Protein AF-A0AAD7I3V5-F1 (afdb_monomer)

Structure (mmCIF, N/CA/C/O backbone):
data_AF-A0AAD7I3V5-F1
#
_entry.id   AF-A0AAD7I3V5-F1
#
loop_
_atom_site.group_PDB
_atom_site.id
_atom_site.type_symbol
_atom_site.label_atom_id
_atom_site.label_alt_id
_atom_site.label_comp_id
_atom_site.label_asym_id
_atom_site.label_entity_id
_atom_site.label_seq_id
_atom_site.pdbx_PDB_ins_code
_atom_site.Cartn_x
_atom_site.Cartn_y
_atom_site.Cartn_z
_atom_site.occupancy
_atom_site.B_iso_or_equiv
_atom_site.auth_seq_id
_atom_site.auth_comp_id
_atom_site.auth_asym_id
_atom_site.auth_atom_id
_atom_site.pdbx_PDB_model_num
ATOM 1 N N . TRP A 1 1 ? 6.683 10.299 -1.249 1.00 95.06 1 TRP A N 1
ATOM 2 C CA . TRP A 1 1 ? 6.665 9.308 -0.147 1.00 95.06 1 TRP A CA 1
ATOM 3 C C . TRP A 1 1 ? 6.353 9.981 1.177 1.00 95.06 1 TRP A C 1
ATOM 5 O O . TRP A 1 1 ? 5.390 9.575 1.799 1.00 95.06 1 TRP A O 1
ATOM 15 N N . GLU A 1 2 ? 7.130 10.982 1.599 1.00 96.94 2 GLU A N 1
ATOM 16 C CA . GLU A 1 2 ? 6.924 11.678 2.885 1.00 96.94 2 GLU A CA 1
ATOM 17 C C . GLU A 1 2 ? 5.511 12.258 3.008 1.00 96.94 2 GLU A C 1
ATOM 19 O O . GLU A 1 2 ? 4.785 11.869 3.910 1.00 96.94 2 GLU A O 1
ATOM 24 N N . GLU A 1 3 ? 5.062 13.019 2.008 1.00 97.62 3 GLU A N 1
ATOM 25 C CA . GLU A 1 3 ? 3.687 13.535 1.923 1.00 97.62 3 GLU A CA 1
ATOM 26 C C . GLU A 1 3 ? 2.608 12.451 2.096 1.00 97.62 3 GLU A C 1
ATOM 28 O O . GLU A 1 3 ? 1.669 12.616 2.863 1.00 97.62 3 GLU A O 1
ATOM 33 N N . MET A 1 4 ? 2.765 11.299 1.437 1.00 97.81 4 MET A N 1
ATOM 34 C CA . MET A 1 4 ? 1.843 10.164 1.574 1.00 97.81 4 MET A CA 1
ATOM 35 C C . MET A 1 4 ? 1.789 9.647 3.020 1.00 97.81 4 MET A C 1
ATOM 37 O O . MET A 1 4 ? 0.728 9.273 3.515 1.00 97.81 4 MET A O 1
ATOM 41 N N . VAL A 1 5 ? 2.940 9.591 3.695 1.00 97.56 5 VAL A N 1
ATOM 42 C CA . VAL A 1 5 ? 3.024 9.166 5.098 1.00 97.56 5 VAL A CA 1
ATOM 43 C C . VAL A 1 5 ? 2.378 10.207 6.011 1.00 97.56 5 VAL A C 1
ATOM 45 O O . VAL A 1 5 ? 1.656 9.814 6.926 1.00 97.56 5 VAL A O 1
ATOM 48 N N . ASP A 1 6 ? 2.577 11.496 5.741 1.00 97.62 6 ASP A N 1
ATOM 49 C CA . ASP A 1 6 ? 1.981 12.591 6.512 1.00 97.62 6 ASP A CA 1
ATOM 50 C C . ASP A 1 6 ? 0.453 12.619 6.369 1.00 97.62 6 ASP A C 1
ATOM 52 O O . ASP A 1 6 ? -0.258 12.716 7.370 1.00 97.62 6 ASP A O 1
ATOM 56 N N . LEU A 1 7 ? -0.071 12.453 5.149 1.00 96.81 7 LEU A N 1
ATOM 57 C CA . LEU A 1 7 ? -1.512 12.339 4.905 1.00 96.81 7 LEU A CA 1
ATOM 58 C C . LEU A 1 7 ? -2.112 11.142 5.646 1.00 96.81 7 LEU A C 1
ATOM 60 O O . LEU A 1 7 ? -3.103 11.291 6.360 1.00 96.81 7 LEU A O 1
ATOM 64 N N . TRP A 1 8 ? -1.483 9.966 5.548 1.00 95.88 8 TRP A N 1
ATOM 65 C CA . TRP A 1 8 ? -1.929 8.784 6.289 1.00 95.88 8 TRP A CA 1
ATOM 66 C C . TRP A 1 8 ? -1.886 9.000 7.809 1.00 95.88 8 TRP A C 1
ATOM 68 O O . TRP A 1 8 ? -2.811 8.604 8.519 1.00 95.88 8 TRP A O 1
ATOM 78 N N . TRP A 1 9 ? -0.835 9.641 8.323 1.00 95.12 9 TRP A N 1
ATOM 79 C CA . TRP A 1 9 ? -0.714 9.948 9.746 1.00 95.12 9 TRP A CA 1
ATOM 80 C C . TRP A 1 9 ? -1.834 10.879 10.219 1.00 95.12 9 TRP A C 1
ATOM 82 O O . TRP A 1 9 ? -2.467 10.621 11.245 1.00 95.12 9 TRP A O 1
ATOM 92 N N . ASN A 1 10 ? -2.108 11.945 9.467 1.00 94.56 10 ASN A N 1
ATOM 93 C CA . ASN A 1 10 ? -3.188 12.885 9.766 1.00 94.56 10 ASN A CA 1
ATOM 94 C C . ASN A 1 10 ? -4.552 12.182 9.751 1.00 94.56 10 ASN A C 1
ATOM 96 O O . ASN A 1 10 ? -5.342 12.351 10.679 1.00 94.56 10 ASN A O 1
ATOM 100 N N . LEU A 1 11 ? -4.780 11.318 8.760 1.00 91.38 11 LEU A N 1
ATOM 101 C CA . LEU A 1 11 ? -5.990 10.515 8.624 1.00 91.38 11 LEU A CA 1
ATOM 102 C C . LEU A 1 11 ? -6.217 9.600 9.845 1.00 91.38 11 LEU A C 1
ATOM 104 O O . LEU A 1 11 ? -7.300 9.585 10.433 1.00 91.38 11 LEU A O 1
ATOM 108 N N . GLU A 1 12 ? -5.205 8.844 10.269 1.00 91.69 12 GLU A N 1
ATOM 109 C CA . GLU A 1 12 ? -5.319 7.941 11.427 1.00 91.69 12 GLU A CA 1
ATOM 110 C C . GLU A 1 12 ? -5.387 8.694 12.763 1.00 91.69 12 GLU A C 1
ATOM 112 O O . GLU A 1 12 ? -6.150 8.307 13.652 1.00 91.69 12 GLU A O 1
ATOM 117 N N . SER A 1 13 ? -4.621 9.779 12.912 1.00 91.62 13 SER A N 1
ATOM 118 C CA . SER A 1 13 ? -4.616 10.585 14.140 1.00 91.62 13 SER A CA 1
ATOM 119 C C . SER A 1 13 ? -5.946 11.306 14.366 1.00 91.62 13 SER A C 1
ATOM 121 O O . SER A 1 13 ? -6.418 11.343 15.503 1.00 91.62 13 SER A O 1
ATOM 123 N N . ALA A 1 14 ? -6.602 11.788 13.304 1.00 88.69 14 ALA A N 1
ATOM 124 C CA . ALA A 1 14 ? -7.954 12.344 13.378 1.00 88.69 14 ALA A CA 1
ATOM 125 C C . ALA A 1 14 ? -8.985 11.306 13.859 1.00 88.69 14 ALA A C 1
ATOM 127 O O . ALA A 1 14 ? -9.923 11.648 14.577 1.00 88.69 14 ALA A O 1
ATOM 128 N N . GLY A 1 15 ? -8.776 10.029 13.521 1.00 81.94 15 GLY A N 1
ATOM 129 C CA . GLY A 1 15 ? -9.565 8.895 14.009 1.00 81.94 15 GLY A CA 1
ATOM 130 C C . GLY A 1 15 ? -9.101 8.323 15.355 1.00 81.94 15 GLY A C 1
ATOM 131 O O . GLY A 1 15 ? -9.516 7.224 15.714 1.00 81.94 15 GLY A O 1
ATOM 132 N N . GLY A 1 16 ? -8.196 8.997 16.076 1.00 86.62 16 GLY A N 1
ATOM 133 C CA . GLY A 1 16 ? -7.689 8.544 17.377 1.00 86.62 16 GLY A CA 1
ATOM 134 C C . GLY A 1 16 ? -6.903 7.228 17.335 1.00 86.62 16 GLY A C 1
ATOM 135 O O . GLY A 1 16 ? -6.745 6.579 18.369 1.00 86.62 16 GLY A O 1
ATOM 136 N N . PHE A 1 17 ? -6.427 6.815 16.154 1.00 82.50 17 PHE A N 1
ATOM 137 C CA . PHE A 1 17 ? -5.847 5.490 15.905 1.00 82.50 17 PHE A CA 1
ATOM 138 C C . PHE A 1 17 ? -6.788 4.325 16.277 1.00 82.50 17 PHE A C 1
ATOM 140 O O . PHE A 1 17 ? -6.333 3.219 16.602 1.00 82.50 17 PHE A O 1
ATOM 147 N N . GLU A 1 18 ? -8.106 4.546 16.233 1.00 73.12 18 GLU A N 1
ATOM 148 C CA . GLU A 1 18 ? -9.097 3.513 16.522 1.00 73.12 18 GLU A CA 1
ATOM 149 C C . GLU A 1 18 ? -9.174 2.489 15.376 1.00 73.12 18 GLU A C 1
ATOM 151 O O . GLU A 1 18 ? -9.891 2.628 14.386 1.00 73.12 18 GLU A O 1
ATOM 156 N N . GLY A 1 19 ? -8.418 1.399 15.515 1.00 61.81 19 GLY A N 1
ATOM 157 C CA . GLY A 1 19 ? -8.510 0.243 14.629 1.00 61.81 19 GLY A CA 1
ATOM 158 C C . GLY A 1 19 ? -9.726 -0.618 14.968 1.00 61.81 19 GLY A C 1
ATOM 159 O O . GLY A 1 19 ? -9.649 -1.504 15.825 1.00 61.81 19 GLY A O 1
ATOM 160 N N . GLY A 1 20 ? -10.849 -0.400 14.283 1.00 54.66 20 GLY A N 1
ATOM 161 C CA . GLY A 1 20 ? -12.027 -1.253 14.415 1.00 54.66 20 GLY A CA 1
ATOM 162 C C . GLY A 1 20 ? -11.707 -2.705 14.037 1.00 54.66 20 GLY A C 1
ATOM 163 O O . GLY A 1 20 ? -11.372 -3.000 12.893 1.00 54.66 20 GLY A O 1
ATOM 164 N N . LYS A 1 21 ? -11.863 -3.651 14.976 1.00 54.16 21 LYS A N 1
ATOM 165 C CA . LYS A 1 21 ? -11.651 -5.099 14.735 1.00 54.16 21 LYS A CA 1
ATOM 166 C C . LYS A 1 21 ? -12.533 -5.682 13.616 1.00 54.16 21 LYS A C 1
ATOM 168 O O . LYS A 1 21 ? -12.292 -6.808 13.193 1.00 54.16 21 LYS A O 1
ATOM 173 N N . ALA A 1 22 ? -13.558 -4.952 13.175 1.00 63.06 22 ALA A N 1
ATOM 174 C CA . ALA A 1 22 ? -14.577 -5.431 12.250 1.00 63.06 22 ALA A CA 1
ATOM 175 C C . ALA A 1 22 ? -14.241 -5.223 10.762 1.00 63.06 22 ALA A C 1
ATOM 177 O O . ALA A 1 22 ? -14.761 -5.970 9.937 1.00 63.06 22 ALA A O 1
ATOM 178 N N . LYS A 1 23 ? -13.386 -4.251 10.401 1.00 78.38 23 LYS A N 1
ATOM 179 C CA . LYS A 1 23 ? -13.137 -3.881 8.995 1.00 78.38 23 LYS A CA 1
ATOM 180 C C . LYS A 1 23 ? -11.669 -4.103 8.620 1.00 78.38 23 LYS A C 1
ATOM 182 O O . LYS A 1 23 ? -10.757 -3.805 9.389 1.00 78.38 23 LYS A O 1
ATOM 187 N N . ALA A 1 24 ? -11.440 -4.677 7.445 1.00 87.88 24 ALA A N 1
ATOM 188 C CA . ALA A 1 24 ? -10.116 -4.935 6.892 1.00 87.88 24 ALA A CA 1
ATOM 189 C C . ALA A 1 24 ? -10.162 -4.732 5.378 1.00 87.88 24 ALA A C 1
ATOM 191 O O . ALA A 1 24 ? -11.176 -5.044 4.752 1.00 87.88 24 ALA A O 1
ATOM 192 N N . LEU A 1 25 ? -9.053 -4.277 4.790 1.00 92.19 25 LEU A N 1
ATOM 193 C CA . LEU A 1 25 ? -8.913 -4.271 3.336 1.00 92.19 25 LEU A CA 1
ATOM 194 C C . LEU A 1 25 ? -9.122 -5.687 2.783 1.00 92.19 25 LEU A C 1
ATOM 196 O O . LEU A 1 25 ? -8.750 -6.680 3.422 1.00 92.19 25 LEU A O 1
ATOM 200 N N . SER A 1 26 ? -9.665 -5.788 1.569 1.00 92.25 26 SER A N 1
ATOM 201 C CA . SER A 1 26 ? -9.837 -7.077 0.893 1.00 92.25 26 SER A CA 1
ATOM 202 C C . SER A 1 26 ? -8.512 -7.847 0.813 1.00 92.25 26 SER A C 1
ATOM 204 O O . SER A 1 26 ? -7.428 -7.273 0.647 1.00 92.25 26 SER A O 1
ATOM 206 N N . SER A 1 27 ? -8.579 -9.168 0.979 1.00 92.44 27 SER A N 1
ATOM 207 C CA . SER A 1 27 ? -7.437 -10.072 0.793 1.00 92.44 27 SER A CA 1
ATOM 208 C C . SER A 1 27 ? -7.281 -10.548 -0.647 1.00 92.44 27 SER A C 1
ATOM 210 O O . SER A 1 27 ? -6.271 -11.174 -0.966 1.00 92.44 27 SER A O 1
ATOM 212 N N . LYS A 1 28 ? -8.252 -10.244 -1.517 1.00 91.44 28 LYS A N 1
ATOM 213 C CA . LYS A 1 28 ? -8.195 -10.586 -2.937 1.00 91.44 28 LYS A CA 1
ATOM 214 C C . LYS A 1 28 ? -6.938 -9.979 -3.559 1.00 91.44 28 LYS A C 1
ATOM 216 O O . LYS A 1 28 ? -6.703 -8.790 -3.409 1.00 91.44 28 LYS A O 1
ATOM 221 N N . ASP A 1 29 ? -6.142 -10.807 -4.231 1.00 92.50 29 ASP A N 1
ATOM 222 C CA . ASP A 1 29 ? -4.901 -10.425 -4.923 1.00 92.50 29 ASP A CA 1
ATOM 223 C C . ASP A 1 29 ? -3.784 -9.837 -4.044 1.00 92.50 29 ASP A C 1
ATOM 225 O O . ASP A 1 29 ? -2.740 -9.452 -4.566 1.00 92.50 29 ASP A O 1
ATOM 229 N N . ARG A 1 30 ? -3.953 -9.840 -2.715 1.00 94.81 30 ARG A N 1
ATOM 230 C CA . ARG A 1 30 ? -2.960 -9.344 -1.758 1.00 94.81 30 ARG A CA 1
ATOM 231 C C . ARG A 1 30 ? -1.613 -10.066 -1.922 1.00 94.81 30 ARG A C 1
ATOM 233 O O . ARG A 1 30 ? -1.609 -11.300 -1.956 1.00 94.81 30 ARG A O 1
ATOM 240 N N . PRO A 1 31 ? -0.470 -9.346 -1.919 1.00 96.75 31 PRO A N 1
ATOM 241 C CA . PRO A 1 31 ? 0.843 -9.984 -1.950 1.00 96.75 31 PRO A CA 1
ATOM 242 C C . PRO A 1 31 ? 1.019 -10.965 -0.784 1.00 96.75 31 PRO A C 1
ATOM 244 O O . PRO A 1 31 ? 0.641 -10.685 0.361 1.00 96.75 31 PRO A O 1
ATOM 247 N N . THR A 1 32 ? 1.606 -12.129 -1.060 1.00 96.12 32 THR A N 1
ATOM 248 C CA . THR A 1 32 ? 1.745 -13.221 -0.079 1.00 96.12 32 THR A CA 1
ATOM 249 C C . THR A 1 32 ? 2.573 -12.824 1.146 1.00 96.12 32 THR A C 1
ATOM 251 O O . THR A 1 32 ? 2.335 -13.293 2.260 1.00 96.12 32 THR A O 1
ATOM 254 N N . GLU A 1 33 ? 3.498 -11.894 0.957 1.00 97.00 33 GLU A N 1
ATOM 255 C CA . GLU A 1 33 ? 4.369 -11.295 1.955 1.00 97.00 33 GLU A CA 1
ATOM 256 C C . GLU A 1 33 ? 3.572 -10.518 3.008 1.00 97.00 33 GLU A C 1
ATOM 258 O O . GLU A 1 33 ? 3.925 -10.548 4.187 1.00 97.00 33 GLU A O 1
ATOM 263 N N . VAL A 1 34 ? 2.449 -9.899 2.625 1.00 94.38 34 VAL A N 1
ATOM 264 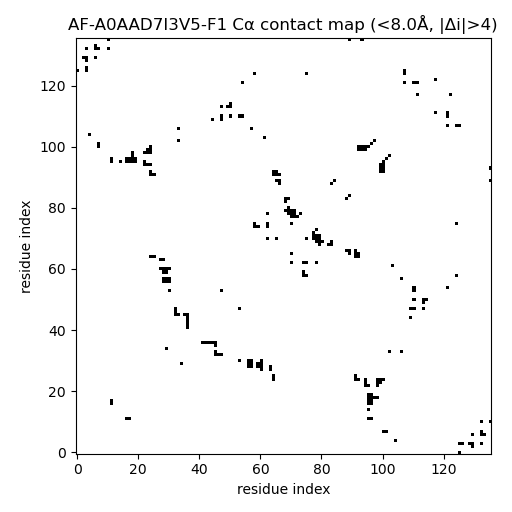C CA . VAL A 1 34 ? 1.549 -9.221 3.572 1.00 94.38 34 VAL A CA 1
ATOM 265 C C . VAL A 1 34 ? 0.882 -10.237 4.477 1.00 94.38 34 VA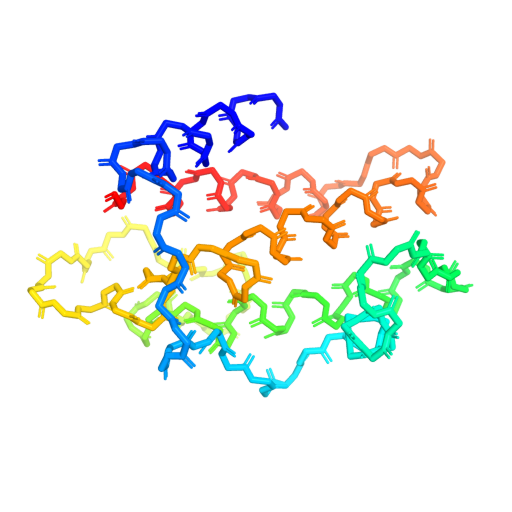L A C 1
ATOM 267 O O . VAL A 1 34 ? 0.870 -10.070 5.694 1.00 94.38 34 VAL A O 1
ATOM 270 N N . GLN A 1 35 ? 0.359 -11.321 3.900 1.00 93.69 35 GLN A N 1
ATOM 271 C CA . GLN A 1 35 ? -0.239 -12.402 4.680 1.00 93.69 35 GLN A CA 1
ATOM 272 C C . GLN A 1 35 ? 0.792 -13.008 5.644 1.00 93.69 35 GLN A C 1
ATOM 274 O O . GLN A 1 35 ? 0.505 -13.202 6.828 1.00 93.69 35 GLN A O 1
ATOM 279 N N . TRP A 1 36 ? 2.011 -13.242 5.157 1.00 95.69 36 TRP A N 1
ATOM 280 C CA . TRP A 1 36 ? 3.129 -13.750 5.950 1.00 95.69 36 TRP A CA 1
ATOM 281 C C . TRP A 1 36 ? 3.509 -12.815 7.111 1.00 95.69 36 TRP A C 1
ATOM 283 O O . TRP A 1 36 ? 3.778 -13.288 8.222 1.00 95.69 36 TRP A O 1
ATOM 293 N N . TRP A 1 37 ? 3.510 -11.501 6.867 1.00 95.69 37 TRP A N 1
ATOM 294 C CA . TRP A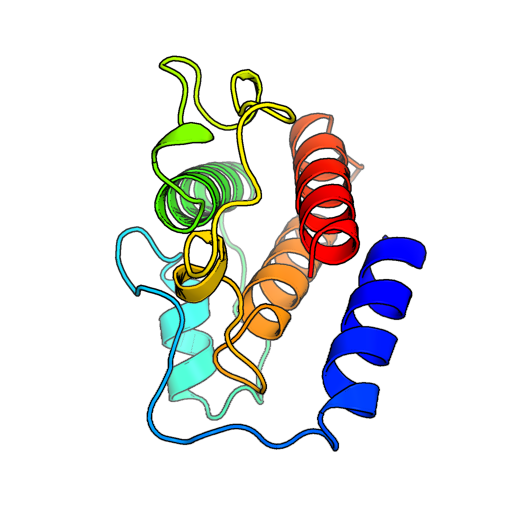 1 37 ? 3.813 -10.450 7.844 1.00 95.69 37 TRP A CA 1
ATOM 295 C C . TRP A 1 37 ? 2.722 -10.328 8.911 1.00 95.69 37 TRP A C 1
ATOM 297 O O . TRP A 1 37 ? 3.023 -10.305 10.109 1.00 95.69 37 TRP A O 1
ATOM 307 N N . ILE A 1 38 ? 1.450 -10.342 8.498 1.00 92.00 38 ILE A N 1
ATOM 308 C CA . ILE A 1 38 ? 0.288 -10.330 9.398 1.00 92.00 38 ILE A CA 1
ATOM 309 C C . ILE A 1 38 ? 0.331 -11.535 10.347 1.00 92.00 38 ILE A C 1
ATOM 311 O O . ILE A 1 38 ? 0.174 -11.363 11.557 1.00 92.00 38 ILE A O 1
ATOM 315 N N . GLN A 1 39 ? 0.618 -12.735 9.828 1.00 93.62 39 GLN A N 1
ATOM 316 C CA . GLN A 1 39 ? 0.746 -13.964 10.627 1.00 93.62 39 GLN A CA 1
ATOM 317 C C . GLN A 1 39 ? 1.885 -13.913 11.658 1.00 93.62 39 GLN A C 1
ATOM 319 O O . GLN A 1 39 ? 1.874 -14.670 12.626 1.00 93.62 39 GLN A O 1
ATOM 324 N N . ARG A 1 40 ? 2.854 -13.007 11.491 1.00 95.69 40 ARG A N 1
ATOM 325 C CA . ARG A 1 40 ? 3.979 -12.789 12.420 1.00 95.69 40 ARG A CA 1
ATOM 326 C C . ARG A 1 40 ? 3.791 -11.547 13.280 1.00 95.69 40 ARG A C 1
ATOM 328 O O . ARG A 1 40 ? 4.759 -10.880 13.649 1.00 95.69 40 ARG A O 1
ATOM 335 N N . ALA A 1 41 ? 2.533 -11.221 13.573 1.00 91.94 41 ALA A N 1
ATOM 336 C CA . ALA A 1 41 ? 2.144 -10.063 14.370 1.00 91.94 41 ALA A CA 1
ATOM 337 C C . ALA A 1 41 ? 2.757 -8.747 13.862 1.00 91.94 41 ALA A C 1
ATOM 339 O O . ALA A 1 41 ? 2.975 -7.828 14.646 1.00 91.94 41 ALA A O 1
ATOM 340 N N . ARG A 1 42 ? 3.047 -8.665 12.555 1.00 92.62 42 ARG A N 1
ATOM 341 C CA . ARG A 1 42 ? 3.629 -7.493 11.895 1.00 92.62 42 ARG A CA 1
ATOM 342 C C . ARG A 1 42 ? 5.023 -7.084 12.405 1.00 92.62 42 ARG A C 1
ATOM 344 O O . ARG A 1 42 ? 5.458 -5.963 12.168 1.00 92.62 42 ARG A O 1
ATOM 351 N N . LYS A 1 43 ? 5.746 -7.989 13.079 1.00 91.94 43 LYS A N 1
ATOM 352 C CA . LYS A 1 43 ? 7.024 -7.678 13.754 1.00 91.94 43 LYS A CA 1
ATOM 353 C C . LYS A 1 43 ? 8.270 -7.815 12.881 1.00 91.94 43 LYS A C 1
ATOM 355 O O . LYS A 1 43 ? 9.316 -7.292 13.243 1.00 91.9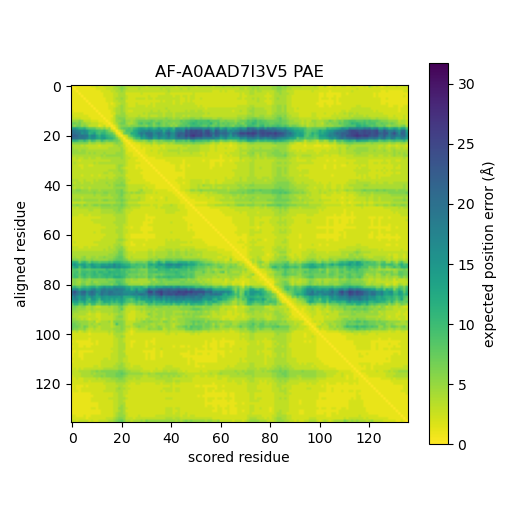4 43 LYS A O 1
ATOM 360 N N . VAL A 1 44 ? 8.188 -8.560 11.781 1.00 93.94 44 VAL A N 1
ATOM 361 C CA . VAL A 1 44 ? 9.357 -8.924 10.966 1.00 93.94 44 VAL A CA 1
ATOM 362 C C . VAL A 1 44 ? 9.101 -8.567 9.513 1.00 93.94 44 VAL A C 1
ATOM 364 O O . VAL A 1 44 ? 8.092 -8.990 8.960 1.00 93.94 44 VAL A O 1
ATOM 367 N N . THR A 1 45 ? 10.020 -7.838 8.886 1.00 94.75 45 THR A N 1
ATOM 368 C CA . THR A 1 45 ? 9.940 -7.508 7.458 1.00 94.75 45 THR A CA 1
ATOM 369 C C . THR A 1 45 ? 10.077 -8.777 6.605 1.00 94.75 45 THR A C 1
ATOM 371 O O . THR A 1 45 ? 11.052 -9.513 6.781 1.00 94.75 45 THR A O 1
ATOM 374 N N . PRO A 1 46 ? 9.130 -9.070 5.695 1.00 95.38 46 PRO A N 1
ATOM 375 C CA . PRO A 1 46 ? 9.238 -10.211 4.796 1.00 95.38 46 PRO A CA 1
ATOM 376 C 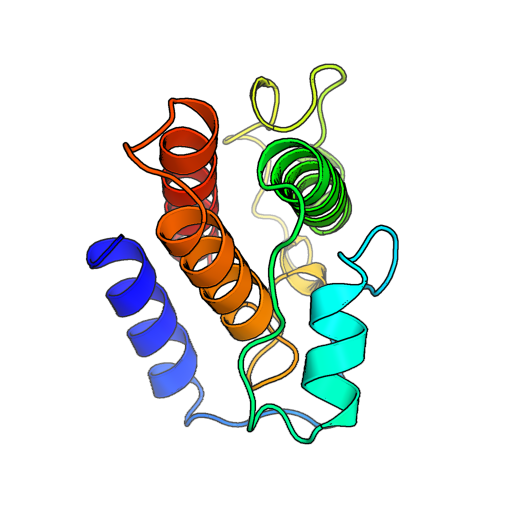C . PRO A 1 46 ? 10.386 -10.017 3.790 1.00 95.38 46 PRO A C 1
ATOM 378 O O . PRO A 1 46 ? 10.614 -8.899 3.324 1.00 95.38 46 PRO A O 1
ATOM 381 N N . PRO A 1 47 ? 11.102 -11.090 3.413 1.00 94.38 47 PRO A N 1
ATOM 382 C CA . PRO A 1 47 ? 12.115 -11.012 2.368 1.00 94.38 47 PRO A CA 1
ATOM 383 C C . PRO A 1 47 ? 11.456 -10.909 0.985 1.00 94.38 47 PRO A C 1
ATOM 385 O O . PRO A 1 47 ? 10.747 -11.825 0.566 1.00 94.38 47 PRO A O 1
ATOM 388 N N . ILE A 1 48 ? 11.738 -9.831 0.250 1.00 97.06 48 ILE A N 1
ATOM 389 C CA . ILE A 1 48 ? 11.285 -9.665 -1.137 1.00 97.06 48 ILE A CA 1
ATOM 390 C C . ILE A 1 48 ? 12.299 -10.329 -2.071 1.00 97.06 48 ILE A C 1
ATOM 392 O O . ILE A 1 48 ? 13.375 -9.794 -2.318 1.00 97.06 48 ILE A O 1
ATOM 396 N N . LYS A 1 49 ? 11.974 -11.526 -2.571 1.00 94.12 49 LYS A N 1
ATOM 397 C CA . LYS A 1 49 ? 12.888 -12.315 -3.424 1.00 94.12 49 LYS A CA 1
ATOM 398 C C . LYS A 1 49 ? 12.922 -11.850 -4.879 1.00 94.12 49 LYS A C 1
ATOM 400 O O . LYS A 1 49 ? 13.918 -12.052 -5.561 1.00 94.12 49 LYS A O 1
ATOM 405 N N . ASN A 1 50 ? 11.813 -11.299 -5.364 1.00 96.31 50 ASN A N 1
ATOM 406 C CA . ASN A 1 50 ? 11.667 -10.822 -6.732 1.00 96.31 50 ASN A CA 1
ATOM 407 C C . ASN A 1 50 ? 10.839 -9.534 -6.712 1.00 96.31 50 ASN A C 1
ATOM 409 O O . ASN A 1 50 ? 9.619 -9.578 -6.546 1.00 96.31 50 ASN A O 1
ATOM 413 N N . ALA A 1 51 ? 11.517 -8.396 -6.868 1.00 96.12 51 ALA A N 1
ATOM 414 C CA . ALA A 1 51 ? 10.887 -7.082 -6.809 1.00 96.12 51 ALA A CA 1
ATOM 415 C C . ALA A 1 51 ? 9.831 -6.886 -7.909 1.00 96.12 51 ALA A C 1
ATOM 417 O O . ALA A 1 51 ? 8.781 -6.317 -7.635 1.00 96.12 51 ALA A O 1
ATOM 418 N N . ALA A 1 52 ? 10.056 -7.408 -9.120 1.00 95.69 52 ALA A N 1
ATOM 419 C CA . ALA A 1 52 ? 9.117 -7.274 -10.236 1.00 95.69 52 ALA A CA 1
ATOM 420 C C . ALA A 1 52 ? 7.824 -8.077 -10.013 1.00 95.69 52 ALA A C 1
ATOM 422 O O . ALA A 1 52 ? 6.724 -7.576 -10.238 1.00 95.69 52 ALA A O 1
ATOM 423 N N . ALA A 1 53 ? 7.935 -9.310 -9.513 1.00 95.94 53 ALA A N 1
ATOM 424 C CA . ALA A 1 53 ? 6.763 -10.113 -9.164 1.00 95.94 53 ALA A CA 1
ATOM 425 C C . ALA A 1 53 ? 5.987 -9.494 -7.989 1.00 95.94 53 ALA A C 1
ATOM 427 O O . ALA A 1 53 ? 4.754 -9.441 -8.017 1.00 95.94 53 ALA A O 1
ATOM 428 N N . PHE A 1 54 ? 6.707 -8.978 -6.984 1.00 96.69 54 PHE A N 1
ATOM 429 C CA . PHE A 1 54 ? 6.104 -8.268 -5.860 1.00 96.69 54 PHE A CA 1
ATOM 430 C C . PHE A 1 54 ? 5.347 -7.020 -6.333 1.00 96.69 54 PHE A C 1
ATOM 432 O O . PHE A 1 54 ? 4.169 -6.873 -6.011 1.00 96.69 54 PHE A O 1
ATOM 439 N N . ALA A 1 55 ? 5.981 -6.191 -7.166 1.00 96.00 55 ALA A N 1
ATOM 440 C CA . ALA A 1 55 ? 5.380 -5.022 -7.801 1.00 96.00 55 ALA A CA 1
ATOM 441 C C . ALA A 1 55 ? 4.071 -5.369 -8.519 1.00 96.00 55 ALA A C 1
ATOM 443 O O . ALA A 1 55 ? 3.030 -4.789 -8.223 1.00 96.00 55 ALA A O 1
ATOM 444 N N . ALA A 1 56 ? 4.090 -6.376 -9.398 1.00 95.12 56 ALA A N 1
ATOM 445 C CA . ALA A 1 56 ? 2.905 -6.802 -10.139 1.00 95.12 56 ALA A CA 1
ATOM 446 C C . ALA A 1 56 ? 1.764 -7.257 -9.209 1.00 95.12 56 ALA A C 1
ATOM 448 O O . ALA A 1 56 ? 0.599 -6.925 -9.434 1.00 95.12 56 ALA A O 1
ATOM 449 N N . SER A 1 57 ? 2.086 -7.991 -8.137 1.00 95.75 57 SER A N 1
ATOM 450 C CA . SER A 1 57 ? 1.089 -8.406 -7.143 1.00 95.75 57 SER A CA 1
ATOM 451 C C . SER A 1 57 ? 0.518 -7.221 -6.361 1.00 95.75 57 SER A C 1
ATOM 453 O O . SER A 1 57 ? -0.693 -7.149 -6.160 1.00 95.75 57 SER A O 1
ATOM 455 N N . TRP A 1 58 ? 1.364 -6.258 -5.986 1.00 97.00 58 TRP A N 1
ATOM 456 C CA . TRP A 1 58 ? 0.943 -5.050 -5.287 1.00 97.00 58 TRP A CA 1
ATOM 457 C C . TRP A 1 58 ? 0.023 -4.202 -6.166 1.00 97.00 58 TRP A C 1
ATOM 459 O O . TRP A 1 58 ? -1.045 -3.804 -5.711 1.00 97.00 58 TRP A O 1
ATOM 469 N N . MET A 1 59 ? 0.378 -4.003 -7.440 1.00 95.62 59 MET A N 1
ATOM 470 C CA . MET A 1 59 ? -0.433 -3.223 -8.377 1.00 95.62 59 MET A CA 1
ATOM 471 C C . MET A 1 59 ? -1.814 -3.851 -8.595 1.00 95.62 59 MET A C 1
ATOM 473 O O . MET A 1 59 ? -2.825 -3.150 -8.559 1.00 95.62 59 MET A O 1
ATOM 477 N N . ARG A 1 60 ? -1.877 -5.182 -8.752 1.00 94.38 60 ARG A N 1
ATOM 478 C CA . ARG A 1 60 ? -3.149 -5.921 -8.858 1.00 94.38 60 ARG A CA 1
ATOM 479 C C . ARG A 1 60 ? -3.997 -5.784 -7.597 1.00 94.38 60 ARG A C 1
ATOM 481 O O . ARG A 1 60 ? -5.202 -5.567 -7.699 1.00 94.38 60 ARG A O 1
ATOM 488 N N . TRP A 1 61 ? -3.374 -5.894 -6.424 1.00 95.75 61 TRP A N 1
ATOM 489 C CA . TRP A 1 61 ? -4.067 -5.725 -5.151 1.00 95.75 61 TRP A CA 1
ATOM 490 C C . TRP A 1 61 ? -4.626 -4.312 -4.996 1.00 95.75 61 TRP A C 1
ATOM 492 O O . TRP A 1 61 ? -5.814 -4.162 -4.726 1.00 95.75 61 TRP A O 1
ATOM 502 N N . TRP A 1 62 ? -3.804 -3.286 -5.222 1.00 96.00 62 TRP A N 1
ATOM 503 C CA . TRP A 1 62 ? -4.214 -1.888 -5.110 1.00 96.00 62 TRP A CA 1
ATOM 504 C C . TRP A 1 62 ? -5.357 -1.547 -6.069 1.00 96.00 62 TRP A C 1
ATOM 506 O O . TRP A 1 62 ? -6.377 -0.998 -5.652 1.00 96.00 62 TRP A O 1
ATOM 516 N N . TYR A 1 63 ? -5.256 -1.973 -7.329 1.00 94.00 63 TYR A N 1
ATOM 517 C CA . TYR A 1 63 ? -6.340 -1.834 -8.300 1.00 94.00 63 TYR A CA 1
ATOM 518 C C . TYR A 1 63 ? -7.642 -2.504 -7.818 1.00 94.00 63 TYR A C 1
ATOM 520 O O . TYR A 1 63 ? -8.723 -1.925 -7.918 1.00 94.00 63 TYR A O 1
ATOM 528 N N . ALA A 1 64 ? -7.554 -3.705 -7.235 1.00 92.25 64 ALA A N 1
ATOM 529 C CA . ALA A 1 64 ? -8.712 -4.440 -6.722 1.00 92.25 64 ALA A CA 1
ATOM 530 C C . ALA A 1 64 ? -9.303 -3.871 -5.419 1.00 92.25 64 ALA A C 1
ATOM 532 O O . ALA A 1 64 ? -10.442 -4.216 -5.084 1.00 92.25 64 ALA A O 1
ATOM 533 N N . LEU A 1 65 ? -8.561 -3.040 -4.683 1.00 93.69 65 LEU A N 1
ATOM 534 C CA . LEU A 1 65 ? -9.047 -2.342 -3.490 1.00 93.69 65 LEU A CA 1
ATOM 535 C C . LEU A 1 65 ? -9.864 -1.098 -3.841 1.00 93.69 65 LEU A C 1
ATOM 537 O O . LEU A 1 65 ? -10.865 -0.833 -3.185 1.00 93.69 65 LEU A O 1
ATOM 541 N N . ASN A 1 66 ? -9.468 -0.373 -4.887 1.00 92.75 66 ASN A N 1
ATOM 542 C CA . ASN A 1 66 ? -10.092 0.892 -5.274 1.00 92.75 66 ASN A CA 1
ATOM 543 C C . ASN A 1 66 ? -11.558 0.738 -5.717 1.00 92.75 66 ASN A C 1
ATOM 545 O O . ASN A 1 66 ? -11.926 -0.336 -6.188 1.00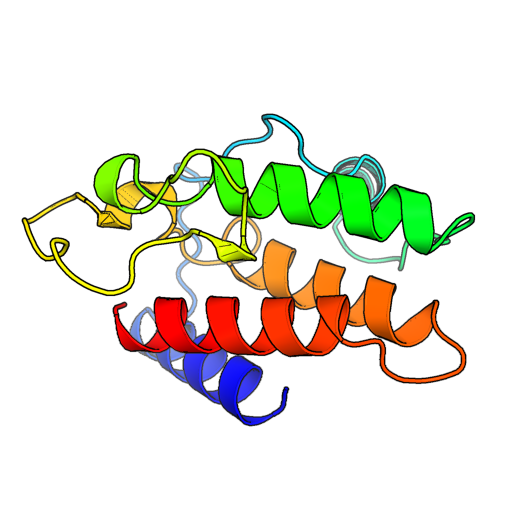 92.75 66 ASN A O 1
ATOM 549 N N . PRO A 1 67 ? -12.405 1.773 -5.622 1.00 90.81 67 PRO A N 1
ATOM 550 C CA . PRO A 1 67 ? -13.802 1.709 -6.067 1.00 90.81 67 PRO A CA 1
ATOM 551 C C . PRO A 1 67 ? -13.947 1.327 -7.547 1.00 90.81 67 PRO A C 1
ATOM 553 O O . PRO A 1 67 ? -13.051 1.580 -8.351 1.00 90.81 67 PRO A O 1
ATOM 556 N N . THR A 1 68 ? -15.073 0.724 -7.941 1.00 88.69 68 THR A N 1
ATOM 557 C CA . THR A 1 68 ? -15.272 0.261 -9.330 1.00 88.69 68 THR A CA 1
ATOM 558 C C . THR A 1 68 ? -15.267 1.391 -10.350 1.00 88.69 68 THR A C 1
ATOM 560 O O . THR A 1 68 ? -14.758 1.179 -11.443 1.00 88.69 68 THR A O 1
ATOM 563 N N . TRP A 1 69 ? -15.756 2.585 -10.000 1.00 89.12 69 TRP A N 1
ATOM 564 C CA . TRP A 1 69 ? -15.718 3.753 -10.890 1.00 89.12 69 TRP A CA 1
ATOM 565 C C . TRP A 1 69 ? -14.283 4.209 -11.207 1.00 89.12 69 TRP A C 1
ATOM 567 O O . TRP A 1 69 ? -14.046 4.768 -12.274 1.00 89.12 69 TRP A O 1
ATOM 577 N N . ARG A 1 70 ? -13.302 3.910 -10.336 1.00 90.69 70 ARG A N 1
ATOM 578 C CA . ARG A 1 70 ? -11.879 4.171 -10.614 1.00 90.69 70 ARG A CA 1
ATOM 579 C C . ARG A 1 70 ? -11.272 3.183 -11.593 1.00 90.69 70 ARG A C 1
ATOM 581 O O . ARG A 1 70 ? -10.276 3.503 -12.225 1.00 90.69 70 ARG A O 1
ATOM 588 N N . ARG A 1 71 ? -11.783 1.957 -11.667 1.00 89.31 71 ARG A N 1
ATOM 589 C CA . ARG A 1 71 ? -11.099 0.842 -12.330 1.00 89.31 71 ARG A CA 1
ATOM 590 C C . ARG A 1 71 ? -11.308 0.892 -13.847 1.00 89.31 71 ARG A C 1
ATOM 592 O O . ARG A 1 71 ? -12.330 0.432 -14.338 1.00 89.31 71 ARG A O 1
ATOM 599 N N . GLY A 1 72 ? -10.321 1.410 -14.578 1.00 80.56 72 GLY A N 1
ATOM 600 C CA . GLY A 1 72 ? -10.247 1.314 -16.042 1.00 80.56 72 GLY A CA 1
ATOM 601 C C . GLY A 1 72 ? -9.617 0.004 -16.539 1.00 80.56 72 GLY A C 1
ATOM 602 O O . GLY A 1 72 ? -9.065 -0.772 -15.754 1.00 80.56 72 GLY A O 1
ATOM 603 N N . ASP A 1 73 ? -9.656 -0.232 -17.854 1.00 78.19 73 ASP A N 1
ATOM 604 C CA . ASP A 1 73 ? -9.156 -1.466 -18.494 1.00 78.19 73 ASP A CA 1
ATOM 605 C C . ASP A 1 73 ? -7.615 -1.589 -18.536 1.00 78.19 73 ASP A C 1
ATOM 607 O O . ASP A 1 73 ? -7.079 -2.652 -18.849 1.00 78.19 73 ASP A O 1
ATOM 611 N N . GLY A 1 74 ? -6.880 -0.521 -18.213 1.00 78.12 74 GLY A N 1
ATOM 612 C CA . GLY A 1 74 ? -5.413 -0.445 -18.280 1.00 78.12 74 GLY A CA 1
ATOM 613 C C . GLY A 1 74 ? -4.685 -0.613 -16.940 1.00 78.12 74 GLY A C 1
ATOM 614 O O . GLY A 1 74 ? -3.494 -0.324 -16.855 1.00 78.12 74 GLY A O 1
ATOM 615 N N . GLY A 1 75 ? -5.368 -1.043 -15.874 1.00 80.06 75 GLY A N 1
ATOM 616 C CA . GLY A 1 75 ? -4.769 -1.144 -14.538 1.00 80.06 75 GLY A CA 1
ATOM 617 C C . GLY A 1 75 ? -4.561 0.225 -13.879 1.00 80.06 75 GLY A C 1
ATOM 618 O O . GLY A 1 75 ? -5.370 1.131 -14.083 1.00 80.06 75 GLY A O 1
ATOM 619 N N . ILE A 1 76 ? -3.492 0.375 -13.082 1.00 78.69 76 ILE A N 1
ATOM 620 C CA . ILE A 1 76 ? -3.207 1.608 -12.317 1.00 78.69 76 ILE A CA 1
ATOM 621 C C . ILE A 1 76 ? -3.102 2.839 -13.223 1.00 78.69 76 ILE A C 1
ATOM 623 O O . ILE A 1 76 ? -3.681 3.871 -12.900 1.00 78.69 76 ILE A O 1
ATOM 627 N N . ASP A 1 77 ? -2.455 2.714 -14.384 1.00 79.19 77 ASP A N 1
ATOM 628 C CA . ASP A 1 77 ? -2.257 3.823 -15.333 1.00 79.19 77 ASP A CA 1
ATOM 629 C C . ASP A 1 77 ? -3.570 4.362 -15.921 1.00 79.19 77 ASP A C 1
ATOM 631 O O . ASP A 1 77 ? -3.614 5.468 -16.455 1.00 79.19 77 ASP A O 1
ATOM 635 N N . SER A 1 78 ? -4.646 3.582 -15.820 1.00 84.06 78 SER A N 1
ATOM 636 C CA . SER A 1 78 ? -5.980 3.946 -16.301 1.00 84.06 78 SER A CA 1
ATOM 637 C C . SER A 1 78 ? -6.954 4.309 -15.184 1.00 84.06 78 SER A C 1
ATOM 639 O O . SER A 1 78 ? -8.147 4.450 -15.453 1.00 84.06 78 SER A O 1
ATOM 641 N N . MET A 1 79 ? -6.490 4.403 -13.930 1.00 88.88 79 MET A N 1
ATOM 642 C CA . MET A 1 79 ? -7.405 4.654 -12.825 1.00 88.88 79 MET A CA 1
ATOM 643 C C . MET A 1 79 ? -7.944 6.078 -12.865 1.00 88.88 79 MET A C 1
ATOM 645 O O . MET A 1 79 ? -7.186 7.050 -12.840 1.00 88.88 79 MET A O 1
ATOM 649 N N . ALA A 1 80 ? -9.270 6.196 -12.896 1.00 88.75 80 ALA A N 1
ATOM 650 C CA . ALA A 1 80 ? -9.929 7.490 -12.925 1.00 88.75 80 ALA A CA 1
ATOM 651 C C . ALA A 1 80 ? -9.643 8.281 -11.637 1.00 88.75 80 ALA A C 1
ATOM 653 O O . ALA A 1 80 ? -9.510 7.717 -10.542 1.00 88.75 80 ALA A O 1
ATOM 654 N N . ARG A 1 81 ? -9.542 9.604 -11.794 1.00 87.88 81 ARG A N 1
ATOM 655 C CA . ARG A 1 81 ? -9.387 10.586 -10.706 1.00 87.88 81 ARG A CA 1
ATOM 656 C C . ARG A 1 81 ? -10.597 11.510 -10.566 1.00 87.88 81 ARG A C 1
ATOM 658 O O . ARG A 1 81 ? -10.604 12.404 -9.735 1.00 87.88 81 ARG A O 1
ATOM 665 N N . GLU A 1 82 ? -11.611 11.302 -11.392 1.00 77.38 82 GLU A N 1
ATOM 666 C CA . GLU A 1 82 ? -12.838 12.089 -11.430 1.00 77.38 82 GLU A CA 1
ATOM 667 C C . GLU A 1 82 ? -14.023 11.128 -11.533 1.00 77.38 82 GLU A C 1
ATOM 669 O O . GLU A 1 82 ? -13.872 10.004 -12.021 1.00 77.38 82 GLU A O 1
ATOM 674 N N . GLY A 1 83 ? -15.193 11.569 -11.073 1.00 66.06 83 GLY A N 1
ATOM 675 C CA . GLY A 1 83 ? -16.411 10.756 -11.084 1.00 66.06 83 GLY A CA 1
ATOM 676 C C . GLY A 1 83 ? -16.649 9.928 -9.820 1.00 66.06 83 GLY A C 1
ATOM 677 O O . GLY A 1 83 ? -17.529 9.078 -9.846 1.00 66.06 83 GLY A O 1
ATOM 678 N N . GLY A 1 84 ? -15.895 10.180 -8.746 1.00 63.53 84 GLY A N 1
ATOM 679 C CA . GLY A 1 84 ? -16.167 9.651 -7.410 1.00 63.53 84 GLY A CA 1
ATOM 680 C C . GLY A 1 84 ? -16.431 10.751 -6.389 1.00 63.53 84 GLY A C 1
ATOM 681 O O . GLY A 1 84 ? -15.977 11.883 -6.567 1.00 63.53 84 GLY A O 1
ATOM 682 N N . GLY A 1 85 ? -17.159 10.412 -5.328 1.00 59.47 85 GLY A N 1
ATOM 683 C CA . GLY A 1 85 ? -17.560 11.341 -4.267 1.00 59.47 85 GLY A CA 1
ATOM 684 C C . GLY A 1 85 ? -18.979 11.122 -3.741 1.00 59.47 85 GLY A C 1
ATOM 685 O O . GLY A 1 85 ? -19.447 11.927 -2.934 1.00 59.47 85 GLY A O 1
ATOM 686 N N . GLU A 1 86 ? -19.671 10.067 -4.183 1.00 68.94 86 GLU A N 1
ATOM 687 C CA . GLU A 1 86 ? -20.922 9.660 -3.543 1.00 68.94 86 GLU A CA 1
ATOM 688 C C . GLU A 1 86 ? -20.632 8.991 -2.190 1.00 68.94 86 GLU A C 1
ATOM 690 O O . GLU A 1 86 ? -19.582 8.373 -1.971 1.00 68.94 86 GLU A O 1
ATOM 695 N N . GLU A 1 87 ? -21.564 9.138 -1.249 1.00 68.56 87 GLU A N 1
ATOM 696 C CA . GLU A 1 87 ? -21.433 8.578 0.095 1.00 68.56 87 GLU A CA 1
ATOM 697 C C . GLU A 1 87 ? -21.229 7.053 0.028 1.00 68.56 87 GLU A C 1
ATOM 699 O O . GLU A 1 87 ? -21.992 6.329 -0.611 1.00 68.56 87 GLU A O 1
ATOM 704 N N . GLY A 1 88 ? -20.176 6.561 0.686 1.00 71.38 88 GLY A N 1
ATOM 705 C CA . GLY A 1 88 ? -19.863 5.133 0.776 1.00 71.38 88 GLY A CA 1
ATOM 706 C C . GLY A 1 88 ? -19.000 4.561 -0.355 1.00 71.38 88 GLY A C 1
ATOM 707 O O . GLY A 1 88 ? -18.548 3.419 -0.251 1.00 71.38 88 GLY A O 1
ATOM 708 N N . GLU A 1 89 ? -18.687 5.318 -1.412 1.00 81.50 89 GLU A N 1
ATOM 709 C CA . GLU A 1 89 ? -17.840 4.802 -2.502 1.00 81.50 89 GLU A CA 1
ATOM 710 C C . GLU A 1 89 ? -16.420 4.461 -2.039 1.00 81.50 89 GLU A C 1
ATOM 712 O O . GLU A 1 89 ? -15.818 3.493 -2.510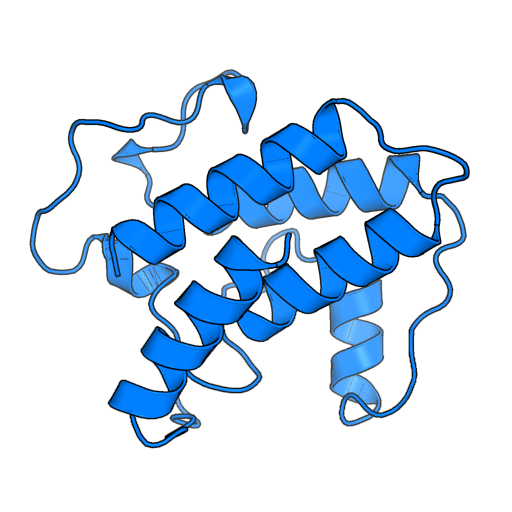 1.00 81.50 89 GLU A O 1
ATOM 717 N N . TRP A 1 90 ? -15.902 5.222 -1.077 1.00 87.69 90 TRP A N 1
ATOM 718 C CA . TRP A 1 90 ? -14.570 5.038 -0.511 1.00 87.69 90 TRP A CA 1
ATOM 719 C C . TRP A 1 90 ? -14.514 4.020 0.629 1.00 87.69 90 TRP A C 1
ATOM 721 O O . TRP A 1 90 ? -13.418 3.636 1.036 1.00 87.69 90 TRP A O 1
ATOM 731 N N . ASP A 1 91 ? -15.652 3.493 1.093 1.00 86.12 91 ASP A N 1
ATOM 732 C CA . ASP A 1 91 ? -15.721 2.605 2.260 1.00 86.12 91 ASP A CA 1
ATOM 733 C C . ASP A 1 91 ? -14.826 1.368 2.138 1.00 86.12 91 ASP A C 1
ATOM 735 O O . ASP A 1 91 ? -14.376 0.821 3.146 1.00 86.12 91 ASP A O 1
ATOM 739 N N . ALA A 1 92 ? -14.576 0.887 0.920 1.00 86.12 92 ALA A N 1
ATOM 740 C CA . ALA A 1 92 ? -13.731 -0.282 0.693 1.00 86.12 92 ALA A CA 1
ATOM 741 C C . ALA A 1 92 ? -12.248 -0.032 1.028 1.00 86.12 92 ALA A C 1
ATOM 743 O O . ALA A 1 92 ? -11.542 -0.981 1.387 1.00 86.12 92 ALA A O 1
ATOM 744 N N . VAL A 1 93 ? -11.785 1.218 0.916 1.00 89.62 93 VAL A N 1
ATOM 745 C CA . VAL A 1 93 ? -10.399 1.629 1.196 1.00 89.62 93 VAL A CA 1
ATOM 746 C C . VAL A 1 93 ? -10.273 2.502 2.440 1.00 89.62 93 VAL A C 1
ATOM 748 O O . VAL A 1 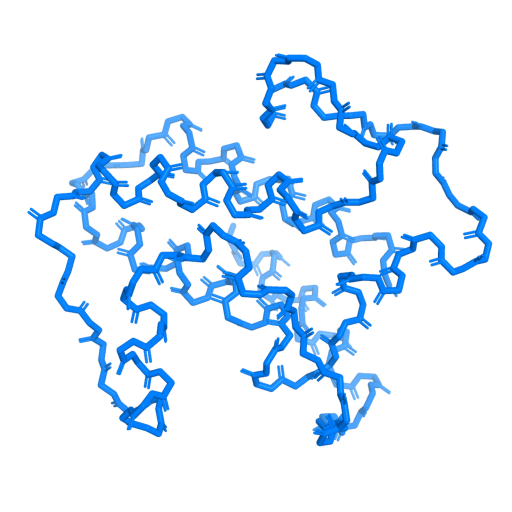93 ? -9.207 2.481 3.057 1.00 89.62 93 VAL A O 1
ATOM 751 N N . ASP A 1 94 ? -11.351 3.171 2.868 1.00 88.88 94 ASP A N 1
ATOM 752 C CA . ASP A 1 94 ? -11.444 3.843 4.164 1.00 88.88 94 ASP A CA 1
ATOM 753 C C . ASP A 1 94 ? -11.617 2.814 5.290 1.00 88.88 94 ASP A C 1
ATOM 755 O O . ASP A 1 94 ? -12.698 2.522 5.828 1.00 88.88 94 ASP A O 1
ATOM 759 N N . VAL A 1 95 ? -10.494 2.169 5.580 1.00 89.12 95 VAL A N 1
ATOM 760 C CA . VAL A 1 95 ? -10.322 1.212 6.657 1.00 89.12 95 VAL A CA 1
ATOM 761 C C . VAL A 1 95 ? -9.202 1.742 7.536 1.00 89.12 95 VAL A C 1
ATOM 763 O O . VAL A 1 95 ? -8.076 1.908 7.070 1.00 89.12 95 VAL A O 1
ATOM 766 N N . ARG A 1 96 ? -9.509 1.970 8.813 1.00 86.44 96 ARG A N 1
ATOM 767 C CA . ARG A 1 96 ? -8.564 2.497 9.804 1.00 86.44 96 ARG A CA 1
ATOM 768 C C . ARG A 1 96 ? -7.733 1.397 10.466 1.00 86.44 96 ARG A C 1
ATOM 770 O O . ARG A 1 96 ? -8.124 0.222 10.522 1.00 86.44 96 ARG A O 1
ATOM 777 N N . GLY A 1 97 ? -6.582 1.780 11.005 1.00 85.81 97 GLY A N 1
ATOM 778 C CA . GLY A 1 97 ? -5.703 0.931 11.799 1.00 85.81 97 GLY A CA 1
ATOM 779 C C . GLY A 1 97 ? -4.875 -0.080 10.995 1.00 85.81 97 GLY A C 1
ATOM 780 O O . GLY A 1 97 ? -4.709 -0.015 9.779 1.00 85.81 97 GLY A O 1
ATOM 781 N N . GLY A 1 98 ? -4.321 -1.077 11.694 1.00 82.88 98 GLY A N 1
ATOM 782 C CA . GLY A 1 98 ? -3.293 -1.980 11.146 1.00 82.88 98 GLY A CA 1
ATOM 783 C C . GLY A 1 98 ? -3.729 -2.944 10.030 1.00 82.88 98 GLY A C 1
ATOM 784 O O . GLY A 1 98 ? -2.884 -3.669 9.498 1.00 82.88 98 GLY A O 1
ATOM 785 N N . ASN A 1 99 ? -5.020 -2.988 9.692 1.00 84.56 99 ASN A N 1
ATOM 786 C CA . ASN A 1 99 ? -5.570 -3.728 8.545 1.00 84.56 99 ASN A CA 1
ATOM 787 C C . ASN A 1 99 ? -5.988 -2.811 7.384 1.00 84.56 99 ASN A C 1
ATOM 789 O O . ASN A 1 99 ? -6.498 -3.306 6.377 1.00 84.56 99 ASN A O 1
ATOM 793 N N . GLY A 1 100 ? -5.803 -1.505 7.565 1.00 91.19 100 GLY A N 1
ATOM 794 C CA . GLY A 1 100 ? -6.124 -0.444 6.630 1.00 91.19 100 GLY A CA 1
ATOM 795 C C . GLY A 1 100 ? -4.970 -0.075 5.709 1.00 91.19 100 GLY A C 1
ATOM 796 O O . GLY A 1 100 ? -4.082 -0.893 5.428 1.00 91.19 100 GLY A O 1
ATOM 797 N N . LEU A 1 101 ? -4.960 1.190 5.283 1.00 94.06 101 LEU A N 1
ATOM 798 C CA . LEU A 1 101 ? -3.972 1.739 4.348 1.00 94.06 101 LEU A CA 1
ATOM 799 C C . LEU A 1 101 ? -2.527 1.620 4.842 1.00 94.06 101 LEU A C 1
ATOM 801 O O . LEU A 1 101 ? -1.626 1.483 4.017 1.00 94.06 101 LEU A O 1
ATOM 805 N N . LEU A 1 102 ? -2.287 1.507 6.155 1.00 93.31 102 LEU A N 1
ATOM 806 C CA . LEU A 1 102 ? -0.953 1.197 6.682 1.00 93.31 102 LEU A CA 1
ATOM 807 C C . LEU A 1 102 ? -0.334 -0.042 6.013 1.00 93.31 102 LEU A C 1
ATOM 809 O O . LEU A 1 102 ? 0.858 -0.055 5.709 1.00 93.31 102 LEU A O 1
ATOM 813 N N . SER A 1 103 ? -1.132 -1.081 5.741 1.00 94.00 103 SER A N 1
ATOM 814 C CA . SER A 1 103 ? -0.628 -2.280 5.057 1.00 94.00 103 SER A CA 1
ATOM 815 C C . SER A 1 103 ? -0.172 -1.971 3.628 1.00 94.00 103 SER A C 1
ATOM 817 O O . SER A 1 103 ? 0.836 -2.514 3.181 1.00 94.00 103 SER A O 1
ATOM 819 N N . VAL A 1 104 ? -0.871 -1.077 2.924 1.00 96.81 104 VAL A N 1
ATOM 820 C CA . VAL A 1 104 ? -0.528 -0.638 1.563 1.00 96.81 104 VAL A CA 1
ATOM 821 C C . VAL A 1 104 ? 0.785 0.150 1.569 1.00 96.81 104 VAL A C 1
ATOM 823 O O . VAL A 1 104 ? 1.691 -0.174 0.796 1.00 96.81 104 VAL A O 1
ATOM 826 N N . LEU A 1 105 ? 0.922 1.107 2.493 1.00 97.25 105 LEU A N 1
ATOM 827 C CA . LEU A 1 105 ? 2.125 1.929 2.664 1.00 97.25 105 LEU A CA 1
ATOM 828 C C . LEU A 1 105 ? 3.346 1.068 3.009 1.00 97.25 105 LEU A C 1
ATOM 830 O O . LEU A 1 105 ? 4.401 1.183 2.385 1.00 97.25 105 LEU A O 1
ATOM 834 N N . VAL A 1 106 ? 3.207 0.148 3.966 1.00 96.38 106 VAL A N 1
ATOM 835 C CA . VAL A 1 106 ? 4.295 -0.755 4.363 1.00 96.38 106 VAL A CA 1
ATOM 836 C C . VAL A 1 106 ? 4.760 -1.621 3.185 1.00 96.38 106 VAL A C 1
ATOM 838 O O . VAL A 1 106 ? 5.965 -1.795 2.996 1.00 96.38 106 VAL A O 1
ATOM 841 N N . CYS A 1 107 ? 3.843 -2.095 2.336 1.00 96.69 107 CYS A N 1
ATOM 842 C CA . CYS A 1 107 ? 4.223 -2.820 1.122 1.00 96.69 107 CYS A CA 1
ATOM 843 C C . CYS A 1 107 ? 5.014 -1.957 0.140 1.00 96.69 107 CYS A C 1
ATOM 845 O O . CYS A 1 107 ? 6.010 -2.428 -0.405 1.00 96.69 107 CYS A O 1
ATOM 847 N N . LEU A 1 108 ? 4.604 -0.702 -0.071 1.00 97.75 108 LEU A N 1
ATOM 848 C CA . LEU A 1 108 ? 5.353 0.235 -0.911 1.00 97.75 108 LEU A CA 1
ATOM 849 C C . LEU A 1 108 ? 6.759 0.476 -0.362 1.00 97.75 108 LEU A C 1
ATOM 851 O O . LEU A 1 108 ? 7.710 0.569 -1.141 1.00 97.75 108 LEU A O 1
ATOM 855 N N . LYS A 1 109 ? 6.920 0.505 0.966 1.00 97.88 109 LYS A N 1
ATOM 856 C CA . LYS A 1 109 ? 8.243 0.591 1.589 1.00 97.88 109 LYS A CA 1
ATOM 857 C C . LYS A 1 109 ? 9.084 -0.659 1.326 1.00 97.88 109 LYS A C 1
ATOM 859 O O . LYS A 1 109 ? 10.269 -0.531 1.021 1.00 97.88 109 LYS A O 1
ATOM 864 N N . TRP A 1 110 ? 8.501 -1.855 1.419 1.00 97.81 110 TRP A N 1
ATOM 865 C CA . TRP A 1 110 ? 9.210 -3.098 1.089 1.00 97.81 110 TRP A CA 1
ATOM 866 C C . TRP A 1 110 ? 9.622 -3.146 -0.377 1.00 97.81 110 TRP A C 1
ATOM 868 O O . TRP A 1 110 ? 10.766 -3.486 -0.665 1.00 97.81 110 TRP A O 1
ATOM 878 N N . TRP A 1 111 ? 8.722 -2.749 -1.280 1.00 97.62 111 TRP A N 1
ATOM 879 C CA . TRP A 1 111 ? 9.029 -2.632 -2.699 1.00 97.62 111 TRP A CA 1
ATOM 880 C C . TRP A 1 111 ? 10.195 -1.668 -2.914 1.00 97.62 111 TRP A C 1
ATOM 882 O O . TRP A 1 111 ? 11.196 -2.070 -3.497 1.00 97.62 111 TRP A O 1
ATOM 892 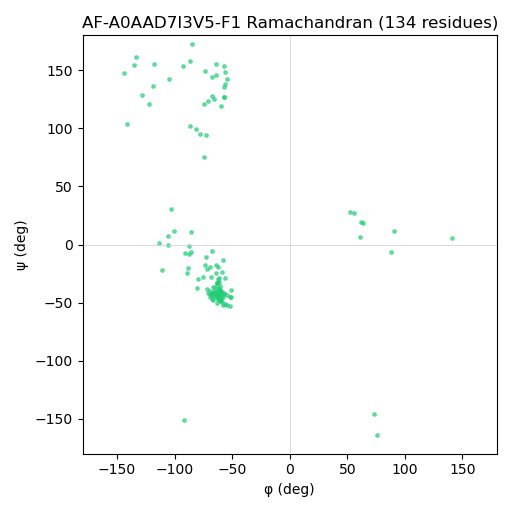N N . ARG A 1 112 ? 10.139 -0.449 -2.357 1.00 97.44 112 ARG A N 1
ATOM 893 C CA . ARG A 1 112 ? 11.218 0.543 -2.491 1.00 97.44 112 ARG A CA 1
ATOM 894 C C . ARG A 1 112 ? 12.576 0.005 -2.058 1.00 97.44 112 ARG A C 1
ATOM 896 O O . ARG A 1 112 ? 13.576 0.278 -2.713 1.00 97.44 112 ARG A O 1
ATOM 903 N N . ASN A 1 113 ? 12.601 -0.717 -0.938 1.00 97.12 113 ASN A N 1
ATOM 904 C CA . ASN A 1 113 ? 13.818 -1.287 -0.366 1.00 97.12 113 ASN A CA 1
ATOM 905 C C . ASN A 1 113 ? 14.367 -2.468 -1.186 1.00 97.12 113 ASN A C 1
ATOM 907 O O . ASN A 1 113 ? 15.534 -2.811 -1.037 1.00 97.12 113 ASN A O 1
ATOM 911 N N . ALA A 1 114 ? 13.532 -3.106 -2.009 1.00 96.81 114 ALA A N 1
ATOM 912 C CA . ALA A 1 114 ? 13.923 -4.198 -2.896 1.00 96.81 114 ALA A CA 1
ATOM 913 C C . ALA A 1 114 ? 14.434 -3.711 -4.266 1.00 96.81 114 ALA A C 1
ATOM 915 O O . ALA A 1 114 ? 14.780 -4.537 -5.108 1.00 96.81 114 ALA A O 1
ATOM 916 N N . LEU A 1 115 ? 14.449 -2.396 -4.501 1.00 96.38 115 LEU A N 1
ATOM 917 C CA . LEU A 1 115 ? 14.939 -1.773 -5.725 1.00 96.38 115 LEU A CA 1
ATOM 918 C C . LEU A 1 115 ? 16.304 -1.116 -5.489 1.00 96.38 115 LEU A C 1
ATOM 920 O O . LEU A 1 115 ? 16.514 -0.482 -4.454 1.00 96.38 115 LEU A O 1
ATOM 924 N N . GLU A 1 116 ? 17.194 -1.207 -6.477 1.00 95.69 116 GLU A N 1
ATOM 925 C CA . GLU A 1 116 ? 18.450 -0.442 -6.493 1.00 95.69 116 GLU A CA 1
ATOM 926 C C . GLU A 1 116 ? 18.168 1.057 -6.678 1.00 95.69 116 GLU A C 1
ATOM 928 O O . GLU A 1 116 ? 18.688 1.894 -5.942 1.00 95.69 116 GLU A O 1
ATOM 933 N N . GLU A 1 117 ? 17.251 1.383 -7.590 1.00 95.69 117 GLU A N 1
ATOM 934 C CA . GLU A 1 117 ? 16.816 2.743 -7.912 1.00 95.69 117 GLU A CA 1
ATOM 935 C C . GLU A 1 117 ? 15.288 2.836 -7.983 1.00 95.69 117 GLU A C 1
ATOM 937 O O . GLU A 1 117 ? 14.584 1.834 -8.109 1.00 95.69 117 GLU A O 1
ATOM 942 N N . GLU A 1 118 ? 14.745 4.049 -7.893 1.00 94.69 118 GLU A N 1
ATOM 943 C CA . GLU A 1 118 ? 13.300 4.252 -8.021 1.00 94.69 118 GLU A CA 1
ATOM 944 C C . GLU A 1 118 ? 12.829 3.953 -9.438 1.00 94.69 118 GLU A C 1
ATOM 946 O O . GLU A 1 118 ? 13.340 4.493 -10.415 1.00 94.69 118 GLU A O 1
ATOM 951 N N . THR A 1 119 ? 11.816 3.097 -9.549 1.00 95.88 119 THR A N 1
ATOM 952 C CA . THR A 1 119 ? 11.177 2.806 -10.829 1.00 95.88 119 THR A CA 1
ATOM 953 C C . THR A 1 119 ? 9.985 3.725 -11.044 1.00 95.88 119 THR A C 1
ATOM 955 O O . THR A 1 119 ? 9.327 4.155 -10.093 1.00 95.88 119 THR A O 1
ATOM 958 N N . LYS A 1 120 ? 9.653 3.973 -12.316 1.00 94.50 120 LYS A N 1
ATOM 959 C CA . LYS A 1 120 ? 8.442 4.709 -12.697 1.00 94.50 120 LYS A CA 1
ATOM 960 C C . LYS A 1 120 ? 7.195 4.122 -12.025 1.00 94.50 120 LYS A C 1
ATOM 962 O O . LYS A 1 120 ? 6.413 4.870 -11.454 1.00 94.50 120 LYS A O 1
ATOM 967 N N . ASP A 1 121 ? 7.053 2.799 -12.033 1.00 94.69 121 ASP A N 1
ATOM 968 C CA . ASP A 1 121 ? 5.906 2.106 -11.436 1.00 94.69 121 ASP A CA 1
ATOM 969 C C . ASP A 1 121 ? 5.781 2.375 -9.937 1.00 94.69 121 ASP A C 1
ATOM 971 O O . ASP A 1 121 ? 4.681 2.610 -9.441 1.00 94.69 121 ASP A O 1
ATOM 975 N N . TRP A 1 122 ? 6.903 2.387 -9.212 1.00 97.06 122 TRP A N 1
ATOM 976 C CA . TRP A 1 122 ? 6.888 2.685 -7.785 1.00 97.06 122 TRP A CA 1
ATOM 977 C C . TRP A 1 122 ? 6.491 4.141 -7.520 1.00 97.06 122 TRP A C 1
ATOM 979 O O . TRP A 1 122 ? 5.672 4.406 -6.641 1.00 97.06 122 TRP A O 1
ATOM 989 N N . VAL A 1 123 ? 7.017 5.083 -8.308 1.00 96.38 123 VAL A N 1
ATOM 990 C CA . VAL A 1 123 ? 6.663 6.507 -8.198 1.00 96.38 123 VAL A CA 1
ATOM 991 C C . VAL A 1 123 ? 5.178 6.729 -8.498 1.00 96.38 123 VAL A C 1
ATOM 993 O O . VAL A 1 123 ? 4.505 7.432 -7.745 1.00 96.38 123 VAL A O 1
ATOM 996 N N . MET A 1 124 ? 4.642 6.097 -9.547 1.00 94.94 124 MET A N 1
ATOM 997 C CA . MET A 1 124 ? 3.215 6.170 -9.888 1.00 94.94 124 MET A CA 1
ATOM 998 C C . MET A 1 124 ? 2.337 5.563 -8.795 1.00 94.94 124 MET A C 1
ATOM 1000 O O . MET A 1 124 ? 1.316 6.141 -8.438 1.00 94.94 124 MET A O 1
ATOM 1004 N N . ALA A 1 125 ? 2.757 4.434 -8.224 1.00 96.56 125 ALA A N 1
ATOM 1005 C CA . ALA A 1 125 ? 2.057 3.795 -7.121 1.00 96.56 125 ALA A CA 1
ATOM 1006 C C . ALA A 1 125 ? 1.999 4.686 -5.870 1.00 96.56 125 ALA A C 1
ATOM 1008 O O . ALA A 1 125 ? 0.937 4.819 -5.265 1.00 96.56 125 ALA A O 1
ATOM 1009 N N . VAL A 1 126 ? 3.113 5.330 -5.505 1.00 97.38 126 VAL A N 1
ATOM 1010 C CA . VAL A 1 126 ? 3.143 6.306 -4.404 1.00 97.38 126 VAL A CA 1
ATOM 1011 C C . VAL A 1 126 ? 2.230 7.489 -4.710 1.00 97.38 126 VAL A C 1
ATOM 1013 O O . VAL A 1 126 ? 1.427 7.851 -3.860 1.00 97.38 126 VAL A O 1
ATOM 1016 N N . ALA A 1 127 ? 2.312 8.057 -5.915 1.00 95.88 127 ALA A N 1
ATOM 1017 C CA . ALA A 1 127 ? 1.482 9.192 -6.310 1.00 95.88 127 ALA A CA 1
ATOM 1018 C C . ALA A 1 127 ? -0.020 8.861 -6.291 1.00 95.88 127 ALA A C 1
ATOM 1020 O O . ALA A 1 127 ? -0.823 9.698 -5.889 1.00 95.88 127 ALA A O 1
ATOM 1021 N N . ASP A 1 128 ? -0.410 7.650 -6.698 1.00 95.56 128 ASP A N 1
ATOM 1022 C CA . ASP A 1 128 ? -1.816 7.246 -6.672 1.00 95.56 128 ASP A CA 1
ATOM 1023 C C . ASP A 1 128 ? -2.341 7.036 -5.246 1.00 95.56 128 ASP A C 1
ATOM 1025 O O . ASP A 1 128 ? -3.443 7.476 -4.929 1.00 95.56 128 ASP A O 1
ATOM 1029 N N . VAL A 1 129 ? -1.547 6.417 -4.366 1.00 96.31 129 VAL A N 1
ATOM 1030 C CA . VAL A 1 129 ? -1.927 6.263 -2.953 1.00 96.31 129 VAL A CA 1
ATOM 1031 C C . VAL A 1 129 ? -2.006 7.622 -2.256 1.00 96.31 129 VAL A C 1
ATOM 1033 O O . VAL A 1 129 ? -2.947 7.832 -1.494 1.00 96.31 129 VAL A O 1
ATOM 1036 N N . THR A 1 130 ? -1.078 8.548 -2.533 1.00 96.75 130 THR A N 1
ATOM 1037 C CA . THR A 1 130 ? -1.170 9.944 -2.064 1.00 96.75 130 THR A CA 1
ATOM 1038 C C . THR A 1 130 ? -2.500 10.554 -2.481 1.00 96.75 130 THR A C 1
ATOM 1040 O O . THR A 1 130 ? -3.243 11.025 -1.629 1.00 96.75 130 THR A O 1
ATOM 1043 N N . TRP A 1 131 ? -2.839 10.467 -3.769 1.00 94.19 131 TRP A N 1
ATOM 1044 C CA . TRP A 1 131 ? -4.076 11.040 -4.284 1.00 94.19 131 TRP A CA 1
ATOM 1045 C C . TRP A 1 131 ? -5.323 10.446 -3.614 1.00 94.19 131 TRP A C 1
ATOM 1047 O O . TRP A 1 131 ? -6.237 11.190 -3.277 1.00 94.19 131 TRP A O 1
ATOM 1057 N N . VAL A 1 132 ? -5.360 9.128 -3.360 1.00 93.62 132 VAL A N 1
ATOM 1058 C CA . VAL A 1 132 ? -6.467 8.501 -2.610 1.00 93.62 132 VAL A CA 1
ATOM 1059 C C . VAL A 1 132 ? -6.551 9.027 -1.185 1.00 93.62 132 VAL A C 1
ATOM 1061 O O . VAL A 1 132 ? -7.650 9.298 -0.718 1.00 93.62 132 VAL A O 1
ATOM 1064 N N . LEU A 1 133 ? -5.419 9.183 -0.497 1.00 94.31 133 LEU A N 1
ATOM 1065 C CA . LEU A 1 133 ? -5.400 9.732 0.860 1.00 94.31 133 LEU A CA 1
ATOM 1066 C C . LEU A 1 133 ? -5.916 11.176 0.917 1.00 94.31 133 LEU A C 1
ATOM 1068 O O . LEU A 1 133 ? -6.486 11.551 1.929 1.00 94.31 133 LEU A O 1
ATOM 1072 N N . GLU A 1 134 ? -5.755 11.967 -0.147 1.00 92.69 134 GLU A N 1
ATOM 1073 C CA . GLU A 1 134 ? -6.335 13.318 -0.243 1.00 92.69 134 GLU A CA 1
ATOM 1074 C C . GLU A 1 134 ? -7.867 13.309 -0.376 1.00 92.69 134 GLU A C 1
ATOM 1076 O O . GLU A 1 134 ? -8.501 14.335 -0.131 1.00 92.69 134 GLU A O 1
ATOM 1081 N N . GLN A 1 135 ? -8.464 12.181 -0.785 1.00 89.12 135 GLN A N 1
ATOM 1082 C CA . GLN A 1 135 ? -9.919 12.038 -0.919 1.00 89.12 135 GLN A CA 1
ATOM 1083 C C . GLN A 1 135 ? -10.601 11.505 0.356 1.00 89.12 135 GLN A C 1
ATOM 1085 O O . GLN A 1 135 ? -11.831 11.434 0.379 1.00 89.12 135 GLN A O 1
ATOM 1090 N N . LEU A 1 136 ? -9.829 11.086 1.372 1.00 88.38 136 LEU A N 1
ATOM 1091 C CA . LEU A 1 136 ? -10.298 10.461 2.623 1.00 88.38 136 LEU A CA 1
ATOM 1092 C C . LEU A 1 136 ? -10.240 11.419 3.819 1.00 88.38 136 LEU A C 1
ATOM 1094 O O . LEU A 1 136 ? -11.092 11.258 4.724 1.00 88.38 136 LEU A O 1
#

Secondary structure (DSSP, 8-state):
-HHHHHHHHHHHHHTTT---TT-----TT--HHHHHHHHTTT-SPPP-S-HHHHHHHHHHHHHHHS-GGG--TTGGGG--SSS--STTTTTTT---GGGTHHHHHHHHHHHHHT-SS--HHHHHHHHHHHHHHHT-

pLDDT: mean 90.07, std 9.35, range [54.16, 97.88]

Solvent-accessible surface area (backbone atoms only — not comparable to full-atom values): 8058 Å² total; per-residue (Å²): 106,68,66,41,51,51,46,49,48,53,57,38,56,76,54,72,58,57,47,55,93,87,54,59,47,76,70,66,60,48,43,68,54,56,58,55,20,56,77,51,76,65,75,54,86,63,85,74,89,47,49,67,63,49,50,56,29,44,52,52,18,53,53,68,43,48,45,73,82,30,59,40,98,64,48,73,91,38,46,50,92,67,91,80,83,61,92,69,56,57,52,60,56,68,27,52,37,88,48,13,54,57,52,58,55,53,48,53,52,52,50,58,73,53,39,97,64,91,46,71,68,57,54,52,52,48,52,50,54,32,55,54,52,76,76,109

Foldseek 3Di:
DVLLVVLLCVLCVVVVLDQDPPDAADPVLADVQLVVCVVVVVPDRGDDPDLVVLLVSLQVSVLVQAFPQQRDPPGLVRGDLDDDDPPPRCVNQPGGHDRHCVSSVVSLVNSCVVDPDDDPSSVSSSVVSSSSSVSD

Radius of gyration: 14.37 Å; Cα contacts (8 Å, |Δi|>4): 142; chains: 1; bounding box: 40×28×36 Å

Mean predicted aligned error: 4.31 Å

Organism: NCBI:txid1033252

Sequence (136 aa):
WEEMVDLWWNLESAGGFEGGKAKALSSKDRPTEVQWWIQRARKVTPPIKNAAAFAASWMRWWYALNPTWRRGDGGIDSMAREGGGEEGEWDAVDVRGGNGLLSVLVCLKWWRNALEEETKDWVMAVADVTWVLEQL